Protein AF-A0A926AFS4-F1 (afdb_monomer_lite)

Sequence (92 aa):
MQTVVHVTHEAIQKIGGIGAVLHGLLTSRKYLDAVPRNILVGPFWPGDETGEKRLGPQGEVLYSSLDAINRTPISGRFREIEQEYDVGIVYG

Foldseek 3Di:
DAEEEAEDQCLQHNPDDVVVVVVCLVPDPVNCVVHVHYHYHHDQDDDPDDDQCSSHPPDGWCDWPRHRHHNDPCNVVVVVVCVVPVDIDTDD

Structure (mmCIF, N/CA/C/O backbone):
data_AF-A0A926AFS4-F1
#
_entry.id   AF-A0A926AFS4-F1
#
loop_
_atom_site.group_PDB
_atom_site.id
_atom_site.type_symbol
_atom_site.label_atom_id
_atom_site.label_alt_id
_atom_site.label_comp_id
_atom_site.label_asym_id
_atom_site.label_entity_id
_atom_site.label_seq_id
_atom_site.pdbx_PDB_ins_code
_atom_site.Cartn_x
_atom_site.Cartn_y
_atom_site.Cartn_z
_atom_site.occupancy
_atom_site.B_iso_or_equiv
_atom_site.auth_seq_id
_atom_site.auth_comp_id
_atom_site.auth_asym_id
_atom_site.auth_atom_id
_atom_site.pdbx_PDB_model_num
ATOM 1 N N . MET A 1 1 ? -8.362 -9.598 17.207 1.00 81.38 1 MET A N 1
ATOM 2 C CA . MET A 1 1 ? -7.990 -8.318 16.568 1.00 81.38 1 MET A CA 1
ATOM 3 C C . MET A 1 1 ? -8.638 -8.286 15.196 1.00 81.38 1 MET A C 1
ATOM 5 O O . MET A 1 1 ? -8.418 -9.226 14.444 1.00 81.38 1 MET A O 1
ATOM 9 N N . GLN A 1 2 ? -9.478 -7.292 14.900 1.00 93.31 2 GLN A N 1
ATOM 10 C CA . GLN A 1 2 ? -10.123 -7.201 13.589 1.00 93.31 2 GLN A CA 1
ATOM 11 C C . GLN A 1 2 ? -9.136 -6.645 12.557 1.00 93.31 2 GLN A C 1
ATOM 13 O O . GLN A 1 2 ? -8.489 -5.627 12.804 1.00 93.31 2 GLN A O 1
ATOM 18 N N . THR A 1 3 ? -9.037 -7.330 11.418 1.00 96.56 3 THR A N 1
ATOM 19 C CA . THR A 1 3 ? -8.240 -6.908 10.263 1.00 96.56 3 THR A CA 1
ATOM 20 C C . THR A 1 3 ? -9.187 -6.577 9.122 1.00 96.56 3 THR A C 1
ATOM 22 O O . THR A 1 3 ? -10.038 -7.399 8.785 1.00 96.56 3 THR A O 1
ATOM 25 N N . VAL A 1 4 ? -9.032 -5.399 8.523 1.00 97.81 4 VAL A N 1
ATOM 26 C CA . VAL A 1 4 ? -9.766 -5.007 7.314 1.00 97.81 4 VAL A CA 1
ATOM 27 C C . VAL A 1 4 ? -8.774 -4.746 6.192 1.00 97.81 4 VAL A C 1
ATOM 29 O O . VAL A 1 4 ? -7.762 -4.072 6.388 1.00 97.81 4 VAL A O 1
ATOM 32 N N . VAL A 1 5 ? -9.075 -5.295 5.018 1.00 97.62 5 VAL A N 1
ATOM 33 C CA . VAL A 1 5 ? -8.320 -5.065 3.787 1.00 97.62 5 VAL A CA 1
ATOM 34 C C . VAL A 1 5 ? -9.155 -4.161 2.889 1.00 97.62 5 VAL A C 1
ATOM 36 O O . VAL A 1 5 ? -10.255 -4.533 2.485 1.00 97.62 5 VAL A O 1
ATOM 39 N N . HIS A 1 6 ? -8.640 -2.973 2.592 1.00 96.94 6 HIS A N 1
ATOM 40 C CA . HIS A 1 6 ? -9.262 -2.019 1.682 1.00 96.94 6 HIS A CA 1
ATOM 41 C C . HIS A 1 6 ? -8.627 -2.180 0.305 1.00 96.94 6 HIS A C 1
ATOM 43 O O . HIS A 1 6 ? -7.475 -1.793 0.106 1.00 96.94 6 HIS A O 1
ATOM 49 N N . VAL A 1 7 ? -9.370 -2.772 -0.630 1.00 96.75 7 VAL A N 1
ATOM 50 C CA . VAL A 1 7 ? -8.897 -3.031 -1.996 1.00 96.75 7 VAL A CA 1
ATOM 51 C C . VAL A 1 7 ? -9.502 -2.000 -2.942 1.00 96.75 7 VAL A C 1
ATOM 53 O O . VAL A 1 7 ? -10.710 -2.004 -3.173 1.00 96.75 7 VAL A O 1
ATOM 56 N N . THR A 1 8 ? -8.688 -1.087 -3.471 1.00 95.19 8 THR A N 1
ATOM 57 C CA . THR A 1 8 ? -9.152 -0.053 -4.409 1.00 95.19 8 THR A CA 1
ATOM 58 C C . THR A 1 8 ? -7.999 0.550 -5.209 1.00 95.19 8 THR A C 1
ATOM 60 O O . THR A 1 8 ? -6.858 0.599 -4.755 1.00 95.19 8 THR A O 1
ATOM 63 N N . HIS A 1 9 ? -8.307 1.071 -6.399 1.00 92.38 9 HIS A N 1
ATOM 64 C CA . HIS A 1 9 ? -7.350 1.821 -7.214 1.00 92.38 9 HIS A CA 1
ATOM 65 C C . HIS A 1 9 ? -6.890 3.137 -6.562 1.00 92.38 9 HIS A C 1
ATOM 67 O O . HIS A 1 9 ? -5.828 3.649 -6.905 1.00 92.38 9 HIS A O 1
ATOM 73 N N . GLU A 1 10 ? -7.649 3.633 -5.580 1.00 92.81 10 GLU A N 1
ATOM 74 C CA . GLU A 1 10 ? -7.346 4.843 -4.806 1.00 92.81 10 GLU A CA 1
ATOM 75 C C . GLU A 1 10 ? -6.594 4.572 -3.484 1.00 92.81 10 GLU A C 1
ATOM 77 O O . GLU A 1 10 ? -6.520 5.442 -2.618 1.00 92.81 10 GLU A O 1
ATOM 82 N N . ALA A 1 11 ? -6.077 3.354 -3.274 1.00 90.62 11 ALA A N 1
ATOM 83 C CA . ALA A 1 11 ? -5.479 2.951 -1.996 1.00 90.62 11 ALA A CA 1
ATOM 84 C C . ALA A 1 11 ? -4.174 3.702 -1.686 1.00 90.62 11 ALA A C 1
ATOM 86 O O . ALA A 1 11 ? -3.890 3.996 -0.528 1.00 90.62 11 ALA A O 1
ATOM 87 N N . ILE A 1 12 ? -3.400 4.009 -2.730 1.00 82.31 12 ILE A N 1
ATOM 88 C CA . ILE A 1 12 ? -2.115 4.715 -2.636 1.00 82.31 12 ILE A CA 1
ATOM 89 C C . ILE A 1 12 ? -2.303 6.214 -2.902 1.00 82.31 12 ILE A C 1
ATOM 91 O O . ILE A 1 12 ? -1.669 7.049 -2.262 1.00 82.31 12 ILE A O 1
ATOM 95 N N . GLN A 1 13 ? -3.202 6.569 -3.824 1.00 83.44 13 GLN A N 1
ATOM 96 C CA . GLN A 1 13 ? -3.435 7.948 -4.236 1.00 83.44 13 GLN A CA 1
ATOM 97 C C . GLN A 1 13 ? -4.926 8.278 -4.221 1.00 83.44 13 GLN A C 1
ATOM 99 O O . GLN A 1 13 ? -5.738 7.589 -4.833 1.00 83.44 13 GLN A O 1
ATOM 104 N N . LYS A 1 14 ? -5.280 9.385 -3.563 1.00 87.88 14 LYS A N 1
ATOM 105 C CA . LYS A 1 14 ? -6.633 9.942 -3.605 1.00 87.88 14 LYS A CA 1
ATOM 106 C C . LYS A 1 14 ? -6.853 10.659 -4.938 1.00 87.88 14 LYS A C 1
ATOM 108 O O . LYS A 1 14 ? -6.238 11.693 -5.188 1.00 87.88 14 LYS A O 1
ATOM 113 N N . ILE A 1 15 ? -7.759 10.130 -5.751 1.00 88.75 15 ILE A N 1
ATOM 114 C CA . ILE A 1 15 ? -8.135 10.648 -7.074 1.00 88.75 15 ILE A CA 1
ATOM 115 C C . ILE A 1 15 ? -9.546 11.258 -7.022 1.00 88.75 15 ILE A C 1
ATOM 117 O O . ILE A 1 15 ? -9.823 12.271 -7.659 1.00 88.75 15 ILE A O 1
ATOM 121 N N . GLY A 1 16 ? -10.436 10.678 -6.221 1.00 92.06 16 GLY A N 1
ATOM 122 C CA . GLY A 1 16 ? -11.842 11.018 -6.124 1.00 92.06 16 GLY A CA 1
ATOM 123 C C . GLY A 1 16 ? -12.463 10.625 -4.782 1.00 92.06 16 GLY A C 1
ATOM 124 O O . GLY A 1 16 ? -11.895 10.830 -3.702 1.00 92.06 16 GLY A O 1
ATOM 125 N N . GLY A 1 17 ? -13.705 10.143 -4.851 1.00 95.50 17 GLY A N 1
ATOM 126 C CA . GLY A 1 17 ? -14.551 9.931 -3.679 1.00 95.50 17 GLY A CA 1
ATOM 127 C C . GLY A 1 17 ? -14.085 8.796 -2.768 1.00 95.50 17 GLY A C 1
ATOM 128 O O . GLY A 1 17 ? -14.164 8.941 -1.549 1.00 95.50 17 GLY A O 1
ATOM 129 N N . ILE A 1 18 ? -13.564 7.691 -3.313 1.00 95.62 18 ILE A N 1
ATOM 130 C CA . ILE A 1 18 ? -13.183 6.528 -2.496 1.00 95.62 18 ILE A CA 1
ATOM 131 C C . ILE A 1 18 ? -11.932 6.862 -1.685 1.00 95.62 18 ILE A C 1
ATOM 133 O O . ILE A 1 18 ? -11.890 6.571 -0.489 1.00 95.62 18 ILE A O 1
ATOM 137 N N . GLY A 1 19 ? -10.964 7.568 -2.274 1.00 94.25 19 GLY A N 1
ATOM 138 C CA . GLY A 1 19 ? -9.806 8.070 -1.534 1.00 94.25 19 GLY A CA 1
ATOM 139 C C . GLY A 1 19 ? -10.201 9.037 -0.408 1.00 94.25 19 GLY A C 1
ATOM 140 O O . GLY A 1 19 ? -9.594 9.029 0.662 1.00 94.25 19 GLY A O 1
ATOM 141 N N . ALA A 1 20 ? -11.263 9.836 -0.590 1.00 96.56 20 ALA A N 1
ATOM 142 C CA . ALA A 1 20 ? -11.809 10.673 0.484 1.00 96.56 20 ALA A CA 1
AT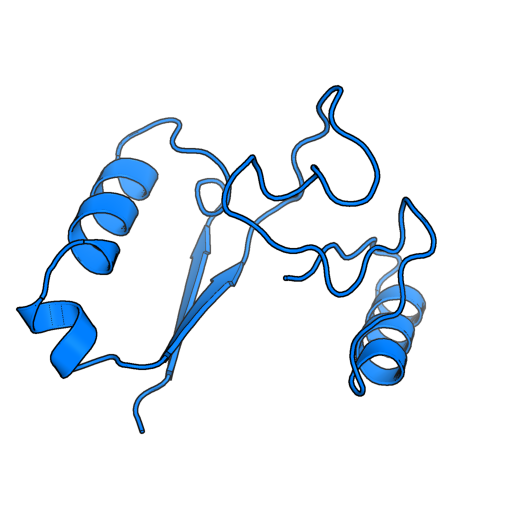OM 143 C C . ALA A 1 20 ? -12.425 9.842 1.624 1.00 96.56 20 ALA A C 1
ATOM 145 O O . ALA A 1 20 ? -12.208 10.163 2.793 1.00 96.56 20 ALA A O 1
ATOM 146 N N . VAL A 1 21 ? -13.151 8.769 1.294 1.00 96.56 21 VAL A N 1
ATOM 147 C CA . VAL A 1 21 ? -13.722 7.844 2.285 1.00 96.56 21 VAL A CA 1
ATOM 148 C C . VAL A 1 21 ? -12.616 7.146 3.075 1.00 96.56 21 VAL A C 1
ATOM 150 O O . VAL A 1 21 ? -12.657 7.166 4.304 1.00 96.56 21 VAL A O 1
ATOM 153 N N . LEU A 1 22 ? -11.600 6.593 2.402 1.00 96.75 22 LEU A N 1
ATOM 154 C CA . LEU A 1 22 ? -10.464 5.951 3.073 1.00 96.75 22 LEU A CA 1
ATOM 155 C C . LEU A 1 22 ? -9.730 6.916 3.998 1.00 96.75 22 LEU A C 1
ATOM 157 O O . LEU A 1 22 ? -9.465 6.574 5.149 1.00 96.75 22 LEU A O 1
ATOM 161 N N . HIS A 1 23 ? -9.471 8.139 3.536 1.00 95.12 23 HIS A N 1
ATOM 162 C CA . HIS A 1 23 ? -8.863 9.167 4.372 1.00 95.12 23 HIS A CA 1
ATOM 163 C C . HIS A 1 23 ? -9.698 9.441 5.632 1.00 95.12 23 HIS A C 1
ATOM 165 O O . HIS A 1 23 ? -9.145 9.522 6.725 1.00 95.12 23 HIS A O 1
ATOM 171 N N . GLY A 1 24 ? -11.028 9.519 5.512 1.00 96.69 24 GLY A N 1
ATOM 172 C CA . GLY A 1 24 ? -11.923 9.706 6.656 1.00 96.69 24 GLY A CA 1
ATOM 173 C C . GLY A 1 24 ? -11.925 8.526 7.635 1.00 96.69 24 GLY A C 1
ATOM 174 O O . GLY A 1 24 ? -11.903 8.736 8.846 1.00 96.69 24 GLY A O 1
ATOM 175 N N . LEU A 1 25 ? -11.907 7.284 7.141 1.00 96.88 25 LEU A N 1
ATOM 176 C CA . LEU A 1 25 ? -11.834 6.095 7.998 1.00 96.88 25 LEU A CA 1
ATOM 177 C C . LEU A 1 25 ? -10.502 6.031 8.753 1.00 96.88 25 LEU A C 1
ATOM 179 O O . LEU A 1 25 ? -10.490 5.889 9.973 1.00 96.88 25 LEU A O 1
ATOM 183 N N . LEU A 1 26 ? -9.383 6.194 8.046 1.00 95.38 26 LEU A N 1
ATOM 184 C CA . LEU A 1 26 ? -8.035 6.020 8.599 1.00 95.38 26 LEU A CA 1
ATOM 185 C C . LEU A 1 26 ? -7.558 7.202 9.452 1.00 95.38 26 LEU A C 1
ATOM 187 O O . LEU A 1 26 ? -6.520 7.107 10.097 1.00 95.38 26 LEU A O 1
ATOM 191 N N . THR A 1 27 ? -8.321 8.295 9.497 1.00 96.00 27 THR A N 1
ATOM 192 C CA . THR A 1 27 ? -8.111 9.413 10.434 1.00 96.00 27 THR A CA 1
ATOM 193 C C . THR A 1 27 ? -9.167 9.464 11.544 1.00 96.00 27 THR A C 1
ATOM 195 O O . THR A 1 27 ? -9.051 10.252 12.483 1.00 96.00 27 THR A O 1
ATOM 198 N N . SER A 1 28 ? -10.185 8.598 11.497 1.00 98.06 28 SER A N 1
ATOM 199 C CA . SER A 1 28 ? -11.232 8.521 12.514 1.00 98.06 28 SER A CA 1
ATOM 200 C C . SER A 1 28 ? -10.790 7.672 13.700 1.00 98.06 28 SER A C 1
ATOM 202 O O . SER A 1 28 ? -10.626 6.455 13.595 1.00 98.06 28 SER A O 1
ATOM 204 N N . ARG A 1 29 ? -10.691 8.294 14.880 1.00 97.62 29 ARG A N 1
ATOM 205 C CA . ARG A 1 29 ? -10.323 7.588 16.116 1.00 97.62 29 ARG A CA 1
ATOM 206 C C . ARG A 1 29 ? -11.263 6.421 16.424 1.00 97.62 29 ARG A C 1
ATOM 208 O O . ARG A 1 29 ? -10.801 5.317 16.680 1.00 97.62 29 ARG A O 1
ATOM 215 N N . LYS A 1 30 ? -12.577 6.649 16.317 1.00 97.94 30 LYS A N 1
ATOM 216 C CA . LYS A 1 30 ? -13.601 5.625 16.577 1.00 97.94 30 LYS A CA 1
ATOM 217 C C . LYS A 1 30 ? -13.456 4.417 15.647 1.00 97.94 30 LYS A C 1
ATOM 219 O O . LYS A 1 30 ? -13.692 3.292 16.072 1.00 97.94 30 LYS A O 1
ATOM 224 N N . TYR A 1 31 ? -13.088 4.651 14.387 1.00 97.56 31 TYR A N 1
ATOM 225 C CA . TYR A 1 31 ? -12.847 3.568 13.439 1.00 97.56 31 TYR A CA 1
ATOM 226 C C . TYR A 1 31 ? -11.568 2.800 13.790 1.00 97.56 31 TYR A C 1
ATOM 228 O O . TYR A 1 31 ? -11.612 1.578 13.875 1.00 97.56 31 TYR A O 1
ATOM 236 N N . LEU A 1 32 ? -10.462 3.499 14.061 1.00 96.88 32 LEU A N 1
ATOM 237 C CA . LEU A 1 32 ? -9.179 2.874 14.404 1.00 96.88 32 LEU A CA 1
ATOM 238 C C . LEU A 1 32 ? -9.223 2.085 15.723 1.00 96.88 32 LEU A C 1
ATOM 240 O O . LEU A 1 32 ? -8.543 1.069 15.844 1.00 96.88 32 LEU A O 1
ATOM 244 N N . ASP A 1 33 ? -10.048 2.506 16.685 1.00 96.56 33 ASP A N 1
ATOM 245 C CA . ASP A 1 33 ? -10.271 1.756 17.927 1.00 96.56 33 ASP A CA 1
ATOM 246 C C . ASP A 1 33 ? -11.017 0.428 17.674 1.00 96.56 33 ASP A C 1
ATOM 248 O O . ASP A 1 33 ? -10.747 -0.573 18.337 1.00 96.56 33 ASP A O 1
ATOM 252 N N . ALA A 1 34 ? -11.935 0.392 16.699 1.00 96.94 34 ALA A N 1
ATOM 253 C CA . ALA A 1 34 ? -12.679 -0.816 16.328 1.00 96.94 34 ALA A CA 1
ATOM 254 C C . ALA A 1 34 ? -11.903 -1.722 15.352 1.00 96.94 34 ALA A C 1
ATOM 256 O O . ALA A 1 34 ? -11.975 -2.949 15.436 1.00 96.94 34 ALA A O 1
ATOM 257 N N . VAL A 1 35 ? -11.148 -1.119 14.433 1.00 97.19 35 VAL A N 1
ATOM 258 C CA . VAL A 1 35 ? -10.373 -1.789 13.386 1.00 97.19 35 VAL A CA 1
ATOM 259 C C . VAL A 1 35 ? -8.902 -1.397 13.532 1.00 97.19 35 VAL A C 1
ATOM 261 O O . VAL A 1 35 ? -8.414 -0.515 12.822 1.00 97.19 35 VAL A O 1
ATOM 264 N N . PRO A 1 36 ? -8.169 -2.053 14.445 1.00 95.06 36 PRO A N 1
ATOM 265 C CA . PRO A 1 36 ? -6.793 -1.679 14.767 1.00 95.06 36 PRO A CA 1
ATOM 266 C C . PRO A 1 36 ? -5.785 -2.079 13.682 1.00 95.06 36 PRO A C 1
ATOM 268 O O . PRO A 1 36 ? -4.672 -1.561 13.664 1.00 95.06 36 PRO A O 1
ATOM 271 N N . ARG A 1 37 ? -6.145 -2.999 12.773 1.00 96.50 37 ARG A N 1
ATOM 272 C CA . ARG A 1 37 ? -5.290 -3.414 11.656 1.00 96.50 37 ARG A CA 1
ATOM 273 C C . ARG A 1 37 ? -5.987 -3.157 10.324 1.00 96.50 37 ARG A C 1
ATOM 275 O O . ARG A 1 37 ? -6.958 -3.831 9.986 1.00 96.50 37 ARG A O 1
ATOM 282 N N . ASN A 1 38 ? -5.455 -2.211 9.557 1.00 96.81 38 ASN A N 1
ATOM 283 C CA . ASN A 1 38 ? -5.929 -1.871 8.218 1.00 96.81 38 ASN A CA 1
ATOM 284 C C . ASN A 1 38 ? -4.820 -2.165 7.208 1.00 96.81 38 ASN A C 1
ATOM 286 O O . ASN A 1 38 ? -3.679 -1.775 7.430 1.00 96.81 38 ASN A O 1
ATOM 290 N N . ILE A 1 39 ? -5.157 -2.857 6.124 1.00 96.12 39 ILE A N 1
ATOM 291 C CA . ILE A 1 39 ? -4.246 -3.146 5.013 1.00 96.12 39 ILE A CA 1
ATOM 292 C C . ILE A 1 39 ? -4.814 -2.459 3.777 1.00 96.12 39 ILE A C 1
ATOM 294 O O . ILE A 1 39 ? -5.988 -2.647 3.460 1.00 96.12 39 ILE A O 1
ATOM 298 N N . LEU A 1 40 ? -3.998 -1.660 3.099 1.00 95.69 40 LEU A N 1
ATOM 299 C CA . LEU A 1 40 ? -4.366 -1.000 1.851 1.00 95.69 40 LEU A CA 1
ATOM 300 C C . LEU A 1 40 ? -3.767 -1.785 0.691 1.00 95.69 40 LEU A C 1
ATOM 302 O O . LEU A 1 40 ? -2.574 -2.076 0.694 1.00 95.69 40 LEU A O 1
ATOM 306 N N . VAL A 1 41 ? -4.600 -2.152 -0.279 1.00 95.69 41 VAL A N 1
ATOM 307 C CA . VAL A 1 41 ? -4.175 -2.889 -1.470 1.00 95.69 41 VAL A CA 1
ATOM 308 C C . VAL A 1 41 ? -4.693 -2.155 -2.693 1.00 95.69 41 VAL A C 1
ATOM 310 O O . VAL A 1 41 ? -5.889 -1.898 -2.825 1.00 95.69 41 VAL A O 1
ATOM 313 N N . GLY A 1 42 ? -3.786 -1.825 -3.600 1.00 93.94 42 GLY A N 1
ATOM 314 C CA . GLY A 1 42 ? -4.119 -1.145 -4.836 1.00 93.94 42 GLY A CA 1
ATOM 315 C C . GLY A 1 42 ? -3.068 -1.392 -5.910 1.00 93.94 42 GLY A C 1
ATOM 316 O O . GLY A 1 42 ? -2.006 -1.945 -5.620 1.00 93.94 42 GLY A O 1
ATOM 317 N N . PRO A 1 43 ? -3.367 -0.993 -7.152 1.00 92.12 43 PRO A N 1
ATOM 318 C CA . PRO A 1 43 ? -2.399 -1.001 -8.226 1.00 92.12 43 PRO A CA 1
ATOM 319 C C . PRO A 1 43 ? -1.254 -0.050 -7.885 1.00 92.12 43 PRO A C 1
ATOM 321 O O . PRO A 1 43 ? -1.452 1.008 -7.281 1.00 92.12 43 PRO A O 1
ATOM 324 N N . PHE A 1 44 ? -0.056 -0.433 -8.305 1.00 88.12 44 PHE A N 1
ATOM 325 C CA . PHE A 1 44 ? 1.094 0.446 -8.252 1.00 88.12 44 PHE A CA 1
ATOM 326 C C . PHE A 1 44 ? 0.980 1.504 -9.356 1.00 88.12 44 PHE A C 1
ATOM 328 O O . PHE A 1 44 ? 0.797 1.167 -10.527 1.00 88.12 44 PHE A O 1
ATOM 335 N N . TRP A 1 45 ? 1.094 2.778 -8.982 1.00 81.69 45 TRP A N 1
ATOM 336 C CA . TRP A 1 45 ? 1.107 3.898 -9.919 1.00 81.69 45 TRP A CA 1
ATOM 337 C C . TRP A 1 45 ? 2.557 4.344 -10.132 1.00 81.69 45 TRP A C 1
ATOM 339 O O . TRP A 1 45 ? 3.194 4.784 -9.172 1.00 81.69 45 TRP A O 1
ATOM 349 N N . PRO A 1 46 ? 3.108 4.225 -11.353 1.00 72.12 46 PRO A N 1
ATOM 350 C CA . PRO A 1 46 ? 4.465 4.669 -11.631 1.00 72.12 4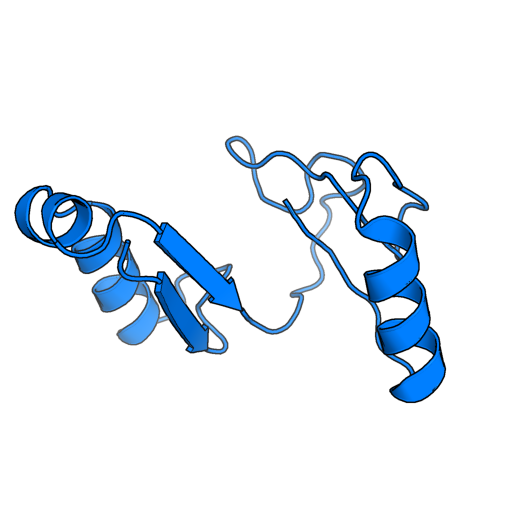6 PRO A CA 1
ATOM 351 C C . PRO A 1 46 ? 4.593 6.177 -11.401 1.00 72.12 46 PRO A C 1
ATOM 353 O O . PRO A 1 46 ? 3.813 6.963 -11.936 1.00 72.12 46 PRO A O 1
ATOM 356 N N . GLY A 1 47 ? 5.597 6.570 -10.626 1.00 78.44 47 GLY A N 1
ATOM 357 C CA . GLY A 1 47 ? 6.016 7.955 -10.446 1.00 78.44 47 GLY A CA 1
ATOM 358 C C . GLY A 1 47 ? 7.539 8.048 -10.442 1.00 78.44 47 GLY A C 1
ATOM 359 O O . GLY A 1 47 ? 8.227 7.031 -10.560 1.00 78.44 47 GLY A O 1
ATOM 360 N N . ASP A 1 48 ? 8.063 9.259 -10.269 1.00 80.81 48 ASP A N 1
ATOM 361 C CA . ASP A 1 48 ? 9.512 9.509 -10.260 1.00 80.81 48 ASP A CA 1
ATOM 362 C C . ASP A 1 48 ? 10.202 9.004 -8.979 1.00 80.81 48 ASP A C 1
ATOM 364 O O . ASP A 1 48 ? 11.430 8.925 -8.908 1.00 80.81 48 ASP A O 1
ATOM 368 N N . GLU A 1 49 ? 9.426 8.656 -7.948 1.00 85.50 49 GLU A N 1
ATOM 369 C CA . GLU A 1 49 ? 9.957 8.127 -6.695 1.00 85.50 49 GLU A CA 1
ATOM 370 C C . GLU A 1 49 ? 10.464 6.687 -6.854 1.00 85.50 49 GLU A C 1
A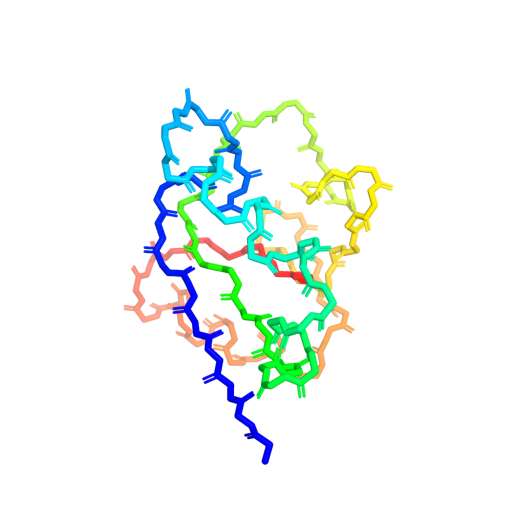TOM 372 O O . GLU A 1 49 ? 9.812 5.813 -7.433 1.00 85.50 49 GLU A O 1
ATOM 377 N N . THR A 1 50 ? 11.649 6.431 -6.300 1.00 87.25 50 THR A N 1
ATOM 378 C CA . THR A 1 50 ? 12.355 5.148 -6.380 1.00 87.25 50 THR A CA 1
ATOM 379 C C . THR A 1 50 ? 12.803 4.673 -5.003 1.00 87.25 50 THR A C 1
ATOM 381 O O . THR A 1 50 ? 12.879 5.452 -4.044 1.00 87.25 50 THR A O 1
ATOM 384 N N . GLY A 1 51 ? 13.095 3.376 -4.897 1.00 88.94 51 GLY A N 1
ATOM 385 C CA . GLY A 1 51 ? 13.588 2.768 -3.666 1.00 88.94 51 GLY A CA 1
ATOM 386 C C . GLY A 1 51 ? 12.658 2.997 -2.475 1.00 88.94 51 GLY A C 1
ATOM 387 O O . GLY A 1 51 ? 11.456 2.754 -2.540 1.00 88.94 51 GLY A O 1
ATOM 388 N N . GLU A 1 52 ? 13.223 3.498 -1.377 1.00 89.12 52 GLU A N 1
ATOM 389 C CA . GLU A 1 52 ? 12.518 3.700 -0.102 1.00 89.12 52 GLU A CA 1
ATOM 390 C C . GLU A 1 52 ? 11.401 4.745 -0.158 1.00 89.12 52 GLU A C 1
ATOM 392 O O . GLU A 1 52 ? 10.571 4.798 0.742 1.00 89.12 52 GLU A O 1
ATOM 397 N N . LYS A 1 53 ? 11.361 5.572 -1.206 1.00 88.44 53 LYS A N 1
ATOM 398 C CA . LYS A 1 53 ? 10.397 6.669 -1.305 1.00 88.44 53 LYS A CA 1
ATOM 399 C C . LYS A 1 53 ? 9.072 6.258 -1.941 1.00 88.44 53 LYS A C 1
ATOM 401 O O . LYS A 1 53 ? 8.138 7.036 -1.890 1.00 88.44 53 LYS A O 1
ATOM 406 N N . ARG A 1 54 ? 8.944 5.043 -2.493 1.00 87.25 54 ARG A N 1
ATOM 407 C CA . ARG A 1 54 ? 7.764 4.633 -3.289 1.00 87.25 54 ARG A CA 1
ATOM 408 C C . ARG A 1 54 ? 6.413 4.693 -2.569 1.00 87.25 54 ARG A C 1
ATOM 410 O O . ARG A 1 54 ? 5.389 4.714 -3.245 1.00 87.25 54 ARG A O 1
ATOM 417 N N . LEU A 1 55 ?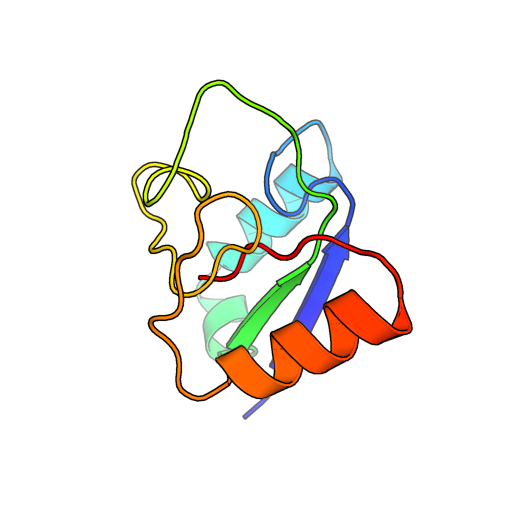 6.391 4.680 -1.236 1.00 88.75 55 LEU A N 1
ATOM 418 C CA . LEU A 1 55 ? 5.163 4.774 -0.433 1.00 88.75 55 LEU A CA 1
ATOM 419 C C . LEU A 1 55 ? 4.929 6.185 0.136 1.00 88.75 55 LEU A C 1
ATOM 421 O O . LEU A 1 55 ? 4.120 6.369 1.047 1.00 88.75 55 LEU A O 1
ATOM 425 N N . GLY A 1 56 ? 5.617 7.187 -0.413 1.00 85.81 56 GLY A N 1
ATOM 426 C CA . GLY A 1 56 ? 5.535 8.576 0.008 1.00 85.81 56 GLY A CA 1
ATOM 427 C C . GLY A 1 56 ? 6.368 8.892 1.258 1.00 85.81 56 GLY A C 1
ATOM 428 O O . GLY A 1 56 ? 6.969 8.012 1.874 1.00 85.81 56 GLY A O 1
ATOM 429 N N . PRO A 1 57 ? 6.396 10.167 1.682 1.00 85.44 57 PRO A N 1
ATOM 430 C CA . PRO A 1 57 ? 7.344 10.676 2.680 1.00 85.44 57 PRO A CA 1
ATOM 431 C C . PRO A 1 57 ? 7.143 10.126 4.099 1.00 85.44 57 PRO A C 1
ATOM 433 O O . PRO A 1 57 ? 8.025 10.278 4.940 1.00 85.44 57 PRO A O 1
ATOM 436 N N . GLN A 1 58 ? 5.978 9.541 4.383 1.00 87.81 58 GLN A N 1
ATOM 437 C CA . GLN A 1 58 ? 5.650 8.936 5.678 1.00 87.81 58 GLN A CA 1
ATOM 438 C C . GLN A 1 58 ? 5.569 7.405 5.611 1.00 87.81 58 GLN A C 1
ATOM 440 O O . GLN A 1 58 ? 5.289 6.774 6.628 1.00 87.81 58 GLN A O 1
ATOM 445 N N . GLY A 1 59 ? 5.773 6.821 4.427 1.00 89.00 59 GLY A N 1
ATOM 446 C CA . GLY A 1 59 ? 5.790 5.380 4.226 1.00 89.00 59 GLY A CA 1
ATOM 447 C C . GLY A 1 59 ? 7.188 4.804 4.432 1.00 89.00 59 GLY A C 1
ATOM 448 O O . GLY A 1 59 ? 8.193 5.473 4.203 1.00 89.00 59 GLY A O 1
ATOM 449 N N . GLU A 1 60 ? 7.249 3.543 4.840 1.00 94.31 60 GLU A N 1
AT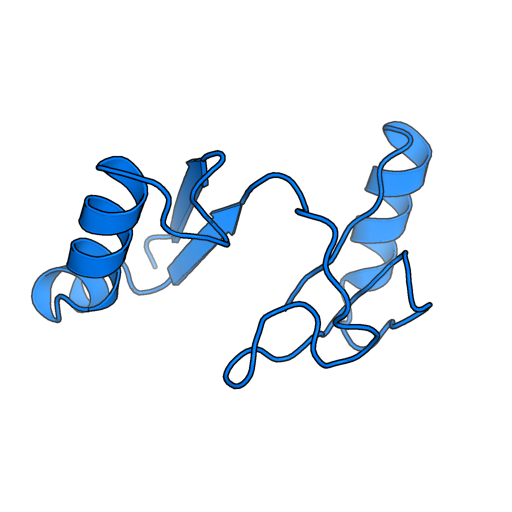OM 450 C CA . GLU A 1 60 ? 8.484 2.764 4.891 1.00 94.31 60 GLU A CA 1
ATOM 451 C C . GLU A 1 60 ? 8.380 1.646 3.862 1.00 94.31 60 GLU A C 1
ATOM 453 O O . GLU A 1 60 ? 7.423 0.894 3.894 1.00 94.31 60 GLU A O 1
ATOM 458 N N . VAL A 1 61 ? 9.349 1.490 2.959 1.00 95.12 61 VAL A N 1
ATOM 459 C CA . VAL A 1 61 ? 9.352 0.348 2.030 1.00 95.12 61 VAL A CA 1
ATOM 460 C C . VAL A 1 61 ? 10.107 -0.823 2.655 1.00 95.12 61 VAL A C 1
ATOM 462 O O . VAL A 1 61 ? 11.332 -0.799 2.796 1.00 95.12 61 VAL A O 1
ATOM 465 N N . LEU A 1 62 ? 9.372 -1.882 2.983 1.00 96.75 62 LEU A N 1
ATOM 466 C CA . LEU A 1 62 ? 9.906 -3.122 3.545 1.00 96.75 62 LEU A CA 1
ATOM 467 C C . LEU A 1 62 ? 10.214 -4.169 2.470 1.00 96.75 62 LEU A C 1
ATOM 469 O O . LEU A 1 62 ? 11.053 -5.050 2.676 1.00 96.75 62 LEU A O 1
ATOM 473 N N . TYR A 1 63 ? 9.542 -4.088 1.327 1.00 97.12 63 TYR A N 1
ATOM 474 C CA . TYR A 1 63 ? 9.765 -4.963 0.187 1.00 97.12 63 TYR A CA 1
ATOM 475 C C . TYR A 1 63 ? 9.455 -4.229 -1.120 1.00 97.12 63 TYR A C 1
ATOM 477 O O . TYR A 1 63 ? 8.443 -3.539 -1.219 1.00 97.12 63 TYR A O 1
ATOM 485 N N . SER A 1 64 ? 10.313 -4.381 -2.126 1.00 95.56 64 SER A N 1
ATOM 486 C CA . SER A 1 64 ? 10.073 -3.864 -3.475 1.00 95.56 64 SER A CA 1
ATOM 487 C C . SER A 1 64 ? 10.766 -4.743 -4.503 1.00 95.56 64 SER A C 1
ATOM 489 O O . SER A 1 64 ? 11.998 -4.800 -4.552 1.00 95.56 64 SER A O 1
ATOM 491 N N . SER A 1 65 ? 9.964 -5.377 -5.353 1.00 93.69 65 SER A N 1
ATOM 492 C CA . SER A 1 65 ? 10.426 -6.084 -6.555 1.00 93.69 65 SER A CA 1
ATOM 493 C C . SER A 1 65 ? 11.185 -5.157 -7.511 1.00 93.69 65 SER A C 1
ATOM 495 O O . SER A 1 65 ? 12.224 -5.532 -8.049 1.00 93.69 65 SER A O 1
ATOM 497 N N . LEU A 1 66 ? 10.714 -3.914 -7.658 1.00 91.62 66 LEU A N 1
ATOM 498 C CA . LEU A 1 66 ? 11.264 -2.920 -8.583 1.00 91.62 66 LEU A CA 1
ATOM 499 C C . LEU A 1 66 ? 12.645 -2.400 -8.173 1.00 91.62 66 LEU A C 1
ATOM 501 O O . LEU A 1 66 ? 13.425 -2.002 -9.032 1.00 91.62 66 LEU A O 1
ATOM 505 N N . ASP A 1 67 ? 12.945 -2.385 -6.873 1.00 93.56 67 ASP A N 1
ATOM 506 C CA . ASP A 1 67 ? 14.186 -1.806 -6.334 1.00 93.56 67 ASP A CA 1
ATOM 507 C C . ASP A 1 67 ? 15.050 -2.835 -5.591 1.00 93.56 67 ASP A C 1
ATOM 509 O O . ASP A 1 67 ? 15.988 -2.467 -4.884 1.00 93.56 67 ASP A O 1
ATOM 513 N N . ALA A 1 68 ? 14.721 -4.125 -5.717 1.00 93.19 68 ALA A N 1
ATOM 514 C CA . ALA A 1 68 ? 15.390 -5.235 -5.038 1.00 93.19 68 ALA A CA 1
ATOM 515 C C . ALA A 1 68 ? 15.466 -5.096 -3.496 1.00 93.19 68 ALA A C 1
ATOM 517 O O . ALA A 1 68 ? 16.401 -5.588 -2.854 1.00 93.19 68 ALA A O 1
ATOM 518 N N . ILE A 1 69 ? 14.461 -4.469 -2.873 1.00 95.69 69 ILE A N 1
ATOM 519 C CA . ILE A 1 69 ? 14.382 -4.288 -1.414 1.00 95.69 69 ILE A CA 1
ATOM 520 C C . ILE A 1 69 ? 13.736 -5.524 -0.776 1.00 95.69 69 ILE A C 1
ATOM 522 O O . ILE A 1 69 ? 12.647 -5.928 -1.169 1.00 95.69 69 ILE A O 1
ATOM 526 N N . ASN A 1 70 ? 14.390 -6.101 0.240 1.00 96.19 70 ASN A N 1
ATOM 527 C CA . ASN A 1 70 ? 13.946 -7.313 0.945 1.00 96.19 70 ASN A CA 1
ATOM 528 C C . ASN A 1 70 ? 14.218 -7.207 2.461 1.00 96.19 70 ASN A C 1
ATOM 530 O O . ASN A 1 70 ? 15.117 -7.861 2.988 1.00 96.19 70 ASN A O 1
ATOM 534 N N . ARG A 1 71 ? 13.485 -6.342 3.169 1.00 95.88 71 ARG A N 1
ATOM 535 C CA . ARG A 1 71 ? 13.700 -6.026 4.600 1.00 95.88 71 ARG A CA 1
ATOM 536 C C . ARG A 1 71 ? 12.676 -6.659 5.538 1.00 95.88 71 ARG A C 1
ATOM 538 O O . ARG A 1 71 ? 12.684 -6.391 6.734 1.00 95.88 71 ARG A O 1
ATOM 545 N N . THR A 1 72 ? 11.801 -7.513 5.013 1.00 95.44 72 THR A N 1
ATOM 546 C CA . THR A 1 72 ? 10.748 -8.169 5.793 1.00 95.44 72 THR A CA 1
ATOM 547 C C . THR A 1 72 ? 10.903 -9.693 5.811 1.00 95.44 72 THR A C 1
ATOM 549 O O . THR A 1 72 ? 11.233 -10.282 4.777 1.00 95.44 72 THR A O 1
ATOM 552 N N . PRO A 1 73 ? 10.613 -10.380 6.935 1.00 96.75 73 PRO A N 1
ATOM 553 C CA . PRO A 1 73 ? 10.651 -11.844 7.007 1.00 96.75 73 PRO A CA 1
ATOM 554 C C . PRO A 1 73 ? 9.718 -12.547 6.010 1.00 96.75 73 PRO A C 1
ATOM 556 O O . PRO A 1 73 ? 9.942 -13.705 5.671 1.00 96.75 73 PRO A O 1
ATOM 559 N N . ILE A 1 74 ? 8.681 -11.856 5.520 1.00 95.50 74 ILE A N 1
ATOM 560 C CA . ILE A 1 74 ? 7.719 -12.407 4.552 1.00 95.50 74 ILE A CA 1
ATOM 561 C C . ILE A 1 74 ? 8.148 -12.232 3.086 1.00 95.50 74 ILE A C 1
ATOM 563 O O . ILE A 1 74 ? 7.387 -12.597 2.196 1.00 95.50 74 ILE A O 1
ATOM 567 N N . SER A 1 75 ? 9.361 -11.731 2.812 1.00 96.56 75 SER A N 1
ATOM 568 C CA . SER A 1 75 ? 9.859 -11.500 1.440 1.00 96.56 75 SER A CA 1
ATOM 569 C C . SER A 1 75 ? 9.777 -12.754 0.558 1.00 96.56 75 SER A C 1
ATOM 571 O O . SER A 1 75 ? 9.463 -12.661 -0.624 1.00 96.56 75 SER A O 1
ATOM 573 N N . GLY A 1 76 ? 9.996 -13.944 1.135 1.00 96.56 76 GLY A N 1
ATOM 574 C CA . GLY A 1 76 ? 9.845 -15.213 0.412 1.00 96.56 76 GLY A CA 1
ATOM 575 C C . GLY A 1 76 ? 8.421 -15.449 -0.101 1.00 96.56 76 GLY A C 1
ATOM 576 O O . GLY A 1 76 ? 8.251 -15.882 -1.233 1.00 96.56 76 GLY A O 1
ATOM 577 N N . ARG A 1 77 ? 7.400 -15.077 0.685 1.00 97.31 77 ARG A N 1
ATOM 578 C CA . ARG A 1 77 ? 5.986 -15.200 0.293 1.00 97.31 77 ARG A CA 1
ATOM 579 C C . ARG A 1 77 ? 5.609 -14.218 -0.808 1.00 97.31 77 ARG A C 1
ATOM 581 O O . ARG A 1 77 ? 4.834 -14.569 -1.684 1.00 97.31 77 ARG A O 1
ATOM 588 N N . PHE A 1 78 ? 6.166 -13.007 -0.786 1.00 97.12 78 PHE A N 1
ATOM 589 C CA . PHE A 1 78 ? 5.972 -12.078 -1.898 1.00 97.12 78 PHE A CA 1
ATOM 590 C C . PHE A 1 78 ? 6.592 -12.617 -3.182 1.00 97.12 78 PHE A C 1
ATOM 592 O O . PHE A 1 78 ? 5.921 -12.627 -4.204 1.00 97.12 78 PHE A O 1
ATOM 599 N N . ARG A 1 79 ? 7.804 -13.176 -3.115 1.00 96.25 79 ARG A N 1
ATOM 600 C CA . ARG A 1 79 ? 8.448 -13.794 -4.280 1.00 96.25 79 ARG A CA 1
ATOM 601 C C . ARG A 1 79 ? 7.648 -14.961 -4.866 1.00 96.25 79 ARG A C 1
ATOM 603 O O . ARG A 1 79 ? 7.590 -15.079 -6.083 1.00 96.25 79 ARG A O 1
ATOM 610 N N . GLU A 1 80 ? 7.035 -15.798 -4.026 1.00 97.50 80 GLU A N 1
ATOM 611 C CA . GLU A 1 80 ? 6.115 -16.855 -4.482 1.00 97.50 80 GLU A CA 1
ATOM 612 C C . GLU A 1 80 ? 4.962 -16.260 -5.313 1.00 97.50 80 GLU A C 1
ATOM 614 O O . GLU A 1 80 ? 4.705 -16.726 -6.419 1.00 97.50 80 GLU A O 1
ATOM 619 N N . ILE A 1 81 ? 4.333 -15.180 -4.831 1.00 96.75 81 ILE A N 1
ATOM 620 C CA . ILE A 1 81 ? 3.238 -14.491 -5.536 1.00 96.75 81 ILE A CA 1
ATOM 621 C C . ILE A 1 81 ? 3.724 -13.877 -6.856 1.00 96.75 81 ILE A C 1
ATOM 623 O O . ILE A 1 81 ? 3.057 -14.014 -7.876 1.00 96.75 81 ILE A O 1
ATOM 627 N N . GLU A 1 82 ? 4.881 -13.214 -6.863 1.00 96.38 82 GLU A N 1
ATOM 628 C CA . GLU A 1 82 ? 5.439 -12.625 -8.088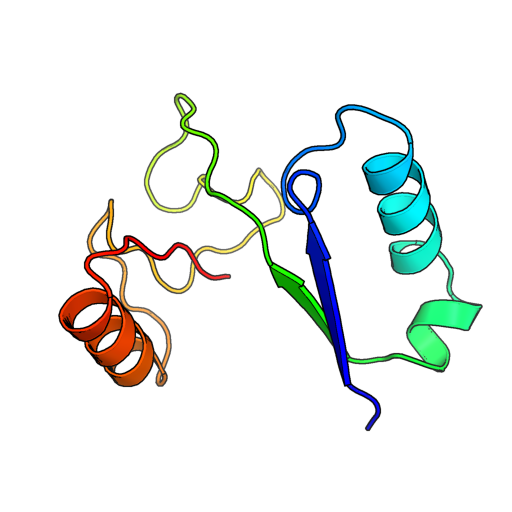 1.00 96.38 82 GLU A CA 1
ATOM 629 C C . GLU A 1 82 ? 5.683 -13.679 -9.166 1.00 96.38 82 GLU A C 1
ATOM 631 O O . GLU A 1 82 ? 5.350 -13.459 -10.324 1.00 96.38 82 GLU A O 1
ATOM 636 N N . GLN A 1 83 ? 6.226 -14.837 -8.783 1.00 97.00 83 GLN A N 1
ATOM 637 C CA . GLN A 1 83 ? 6.516 -15.930 -9.711 1.00 97.00 83 GLN A CA 1
ATOM 638 C C . GLN A 1 83 ? 5.250 -16.626 -10.214 1.00 97.00 83 GLN A C 1
ATOM 640 O O . GLN A 1 83 ? 5.195 -17.014 -11.378 1.00 97.00 83 GLN A O 1
ATOM 645 N N . GLU A 1 84 ? 4.251 -16.809 -9.348 1.00 98.38 84 GLU A N 1
ATOM 646 C CA . GLU A 1 84 ? 3.002 -17.486 -9.706 1.00 98.38 84 GLU A CA 1
ATOM 647 C C . GLU A 1 84 ? 2.114 -16.621 -10.609 1.00 98.38 84 GLU A C 1
ATOM 649 O O . GLU A 1 84 ? 1.480 -17.142 -11.526 1.00 98.38 84 GLU A O 1
ATOM 654 N N . TYR A 1 85 ? 2.083 -15.307 -10.368 1.00 97.12 85 TYR A N 1
ATOM 655 C CA . TYR A 1 85 ? 1.143 -14.392 -11.020 1.00 97.12 85 TYR A CA 1
ATOM 656 C C . TYR A 1 85 ? 1.789 -13.397 -11.994 1.00 97.12 85 TYR A C 1
ATOM 658 O O . TYR A 1 85 ? 1.056 -12.624 -12.606 1.00 97.12 85 TYR A O 1
ATOM 666 N N . ASP A 1 86 ? 3.116 -13.412 -12.155 1.00 96.69 86 ASP A N 1
ATOM 667 C CA . ASP A 1 86 ? 3.881 -12.479 -13.002 1.00 96.69 86 ASP A CA 1
ATOM 668 C C . ASP A 1 86 ? 3.569 -11.003 -12.684 1.00 96.69 86 ASP A C 1
ATOM 670 O O . ASP A 1 86 ? 3.205 -10.194 -13.538 1.00 96.69 86 ASP A O 1
ATOM 674 N N . VAL A 1 87 ? 3.656 -10.658 -11.396 1.00 95.06 87 VAL A N 1
ATOM 675 C CA . VAL A 1 87 ? 3.378 -9.307 -10.881 1.00 95.06 87 VAL A CA 1
ATOM 676 C C . VAL A 1 87 ? 4.578 -8.729 -10.145 1.00 95.06 87 VAL A C 1
ATOM 678 O O . VAL A 1 87 ? 5.418 -9.462 -9.639 1.00 95.06 87 VAL A O 1
ATOM 681 N N . GLY A 1 88 ? 4.631 -7.399 -10.033 1.00 93.88 88 GLY A N 1
ATOM 682 C CA . GLY A 1 88 ? 5.538 -6.698 -9.125 1.00 93.88 88 GLY A CA 1
ATOM 683 C C . GLY A 1 88 ? 4.822 -6.270 -7.844 1.00 93.88 88 GLY A C 1
ATOM 684 O O . GLY A 1 88 ? 3.678 -5.815 -7.887 1.00 93.88 88 GLY A O 1
ATOM 685 N N . ILE A 1 89 ? 5.501 -6.385 -6.702 1.00 95.50 89 ILE A N 1
ATOM 686 C CA . ILE A 1 89 ? 4.982 -5.968 -5.394 1.00 95.50 89 ILE A CA 1
ATOM 687 C C . ILE A 1 89 ? 5.866 -4.870 -4.796 1.00 95.50 89 ILE A C 1
ATOM 689 O O . ILE A 1 89 ? 7.097 -4.955 -4.838 1.00 95.50 89 ILE A O 1
ATOM 693 N N . VAL A 1 90 ? 5.216 -3.861 -4.213 1.00 94.88 90 VAL A N 1
ATOM 694 C CA . VAL A 1 90 ? 5.792 -2.895 -3.268 1.00 94.88 90 VAL A CA 1
ATOM 695 C C . VAL A 1 90 ? 4.985 -3.004 -1.976 1.00 94.88 90 VAL A C 1
ATOM 697 O O . VAL A 1 90 ? 3.755 -2.984 -2.016 1.00 94.88 90 VAL A O 1
ATOM 700 N N . TYR A 1 91 ? 5.661 -3.159 -0.841 1.00 95.38 91 TYR A N 1
ATOM 701 C CA . TYR A 1 91 ? 5.034 -3.368 0.462 1.00 95.38 91 TYR A CA 1
ATOM 702 C C . TYR A 1 91 ? 5.784 -2.624 1.568 1.00 95.38 91 TYR A C 1
ATOM 704 O O . TYR A 1 91 ? 7.017 -2.541 1.549 1.00 95.38 91 TYR A O 1
ATOM 712 N N . GLY A 1 92 ? 5.021 -2.126 2.541 1.00 93.31 92 GLY A N 1
ATOM 713 C CA . GLY A 1 92 ? 5.473 -1.250 3.610 1.00 93.31 92 GLY A CA 1
ATOM 714 C C . GLY A 1 92 ? 4.411 -0.978 4.653 1.00 93.31 92 GLY A C 1
ATOM 715 O O . GLY A 1 92 ? 3.216 -1.059 4.286 1.00 93.31 92 GLY A O 1
#

Radius of gyration: 14.19 Å; chains: 1; bounding box: 30×28×31 Å

Secondary structure (DSSP, 8-state):
--EEEEE-TTSSS--SHHHHHHHHHHH-HHHHHH--EEEEE------S--GGGTT-TT---SEETTTTEE-STTHHHHHHHHHHHT---EE-

pLDDT: mean 93.31, std 5.1, range [72.12, 98.38]